Protein AF-A0A562LM01-F1 (afdb_monomer)

Solvent-accessible surface area (backbone atoms only — not comparable to full-atom values): 5671 Å² total; per-residue (Å²): 133,88,82,78,83,85,76,86,75,83,68,79,83,79,79,74,75,81,80,57,93,86,60,77,77,87,76,75,81,73,87,64,57,73,43,58,54,26,46,56,47,18,52,53,25,43,55,52,28,69,75,40,68,95,48,71,71,23,51,52,27,45,52,51,17,52,51,26,47,54,51,25,56,48,49,60,67,66,65,56,81,90,63,83,80,86,80,132

Organism: NCBI:txid993502

Sequence (88 aa):
MPNLPPGASLINPECTVKVQMTAKRNRRKQTQSLQERLATFAEKARERALALPPGKEREMLLQRAKQNEVTSNLTDWLSAPVYPRRGD

Nearest PDB structures (foldseek):
  4fzs-assembly1_A  TM=9.252E-01  e=5.896E+00  Homo sapiens
  6zqv-assembly1_A  TM=9.029E-01  e=5.896E+00  Spondweni virus
  7kv9-assembly1_A  TM=8.686E-01  e=6.277E+00  Kunjin virus
  7kvb-assembly1_A  TM=8.921E-01  e=8.579E+00  Murray Valley encephalitis virus

Radius of gyration: 21.32 Å; Cα contacts (8 Å, |Δi|>4): 43; chains: 1; bounding box: 36×42×67 Å

Mean predicted aligned error: 13.87 Å

pLDDT: mean 77.76, std 16.32, range [41.81, 93.94]

Structure (mmCIF, N/CA/C/O backbone):
data_AF-A0A562LM01-F1
#
_entry.id   AF-A0A562LM01-F1
#
loop_
_atom_site.group_PDB
_atom_site.id
_atom_site.type_symbol
_atom_site.label_atom_id
_atom_site.label_alt_id
_atom_site.label_comp_id
_atom_site.label_asym_id
_atom_site.label_entity_id
_atom_site.label_seq_id
_atom_site.pdbx_PDB_ins_code
_atom_site.Cartn_x
_atom_site.Cartn_y
_atom_site.Cartn_z
_atom_site.occupancy
_atom_site.B_iso_or_equiv
_atom_site.auth_seq_id
_atom_site.auth_comp_id
_atom_site.auth_asym_id
_atom_site.auth_atom_id
_atom_site.pdbx_PDB_model_num
ATOM 1 N N . MET A 1 1 ? -10.086 36.366 35.825 1.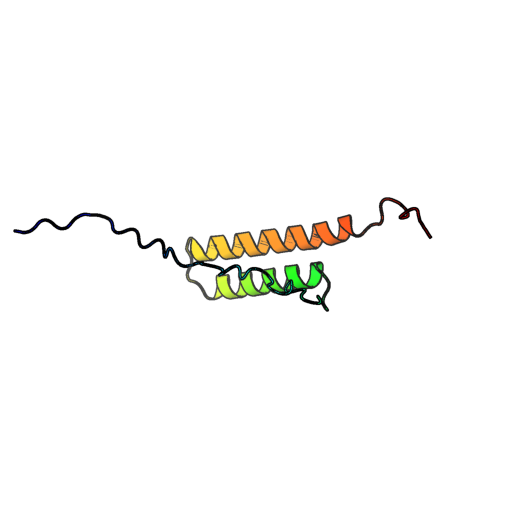00 46.38 1 MET A N 1
ATOM 2 C CA . MET A 1 1 ? -9.875 35.080 35.127 1.00 46.38 1 MET A CA 1
ATOM 3 C C . MET A 1 1 ? -9.194 35.373 33.801 1.00 46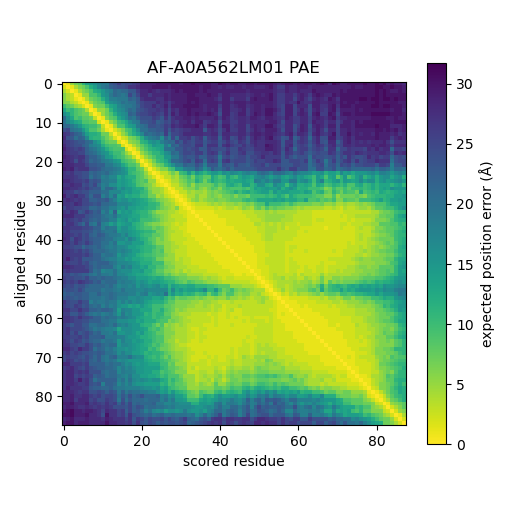.38 1 MET A C 1
ATOM 5 O O . MET A 1 1 ? -9.776 36.141 33.045 1.00 46.38 1 MET A O 1
ATOM 9 N N . PRO A 1 2 ? -7.980 34.870 33.527 1.00 49.69 2 PRO A N 1
ATOM 10 C CA . PRO A 1 2 ? -7.378 35.022 32.210 1.00 49.69 2 PRO A CA 1
ATOM 11 C C . PRO A 1 2 ? -8.020 34.022 31.240 1.00 49.69 2 PRO A C 1
ATOM 13 O O . PRO A 1 2 ? -8.126 32.830 31.525 1.00 49.69 2 PRO A O 1
ATOM 16 N N . ASN A 1 3 ? -8.502 34.538 30.118 1.00 50.34 3 ASN A N 1
ATOM 17 C CA . ASN A 1 3 ? -9.116 33.794 29.029 1.00 50.34 3 ASN A CA 1
ATOM 18 C C . ASN A 1 3 ? -8.058 32.983 28.260 1.00 50.34 3 ASN A C 1
ATOM 20 O O . ASN A 1 3 ? -7.093 33.539 27.741 1.00 50.34 3 ASN A O 1
ATOM 24 N N . LEU A 1 4 ? -8.261 31.667 28.163 1.00 53.91 4 LEU A N 1
ATOM 25 C CA . LEU A 1 4 ? -7.520 30.791 27.253 1.00 53.91 4 LEU A CA 1
ATOM 26 C C . LEU A 1 4 ? -8.000 31.029 25.806 1.00 53.91 4 LEU A C 1
ATOM 28 O O . LEU A 1 4 ? -9.213 31.016 25.579 1.00 53.91 4 LEU A O 1
ATOM 32 N N . PRO A 1 5 ? -7.109 31.191 24.814 1.00 50.84 5 PRO A N 1
ATOM 33 C CA . PRO A 1 5 ? -7.506 31.129 23.413 1.00 50.84 5 PRO A CA 1
ATOM 34 C C . PRO A 1 5 ? -7.832 29.673 23.009 1.00 50.84 5 PRO A C 1
ATOM 36 O O . PRO A 1 5 ? -7.077 28.758 23.350 1.00 50.84 5 P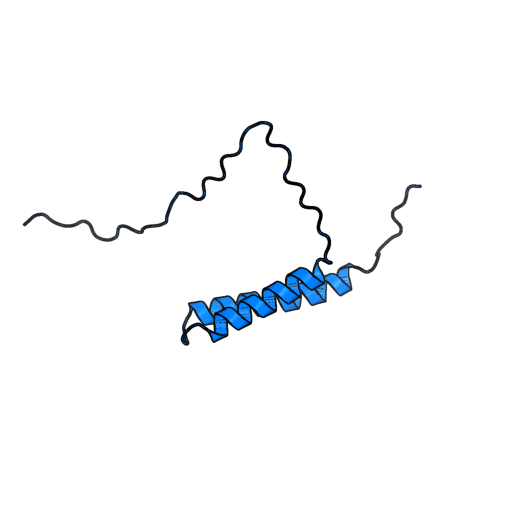RO A O 1
ATOM 39 N N . PRO A 1 6 ? -8.939 29.431 22.282 1.00 50.09 6 PRO A N 1
ATOM 40 C CA . PRO A 1 6 ? -9.304 28.103 21.807 1.00 50.09 6 PRO A CA 1
ATOM 41 C C . PRO A 1 6 ? -8.533 27.732 20.533 1.00 50.09 6 PRO A C 1
ATOM 43 O O . PRO A 1 6 ? -8.465 28.507 19.583 1.00 50.09 6 PRO A O 1
ATOM 46 N N . GLY A 1 7 ? -8.025 26.497 20.492 1.00 49.22 7 GLY A N 1
ATOM 47 C CA . GLY A 1 7 ? -7.696 25.819 19.237 1.00 49.22 7 GLY A CA 1
ATOM 48 C C . GLY A 1 7 ? -6.280 26.038 18.708 1.00 49.22 7 GLY A C 1
ATOM 49 O O . GLY A 1 7 ? -6.102 26.401 17.551 1.00 49.22 7 GLY A O 1
ATOM 50 N N . ALA A 1 8 ? -5.262 25.739 19.517 1.00 42.91 8 ALA A N 1
ATOM 51 C CA . ALA A 1 8 ? -3.938 25.419 18.993 1.00 42.91 8 ALA A CA 1
ATOM 52 C C . ALA A 1 8 ? -4.015 24.104 18.192 1.00 42.91 8 ALA A C 1
ATOM 54 O O . ALA A 1 8 ? -3.873 23.009 18.735 1.00 42.91 8 ALA A O 1
ATOM 55 N N . SER A 1 9 ? -4.276 24.194 16.890 1.00 52.72 9 SER A N 1
ATOM 56 C CA . SER A 1 9 ? -4.040 23.087 15.968 1.00 52.72 9 SER A CA 1
ATOM 57 C C . SER A 1 9 ? -2.531 22.881 15.844 1.00 52.72 9 SER A C 1
ATOM 59 O O . SER A 1 9 ? -1.858 23.621 15.127 1.00 52.72 9 SER A O 1
ATOM 61 N N . LEU A 1 10 ? -2.003 21.873 16.544 1.00 45.62 10 LEU A N 1
ATOM 62 C CA . LEU A 1 10 ? -0.661 21.326 16.333 1.00 45.62 10 LEU A CA 1
ATOM 63 C C . LEU A 1 10 ? -0.614 20.603 14.978 1.00 45.62 10 LEU A C 1
ATOM 65 O O . LEU A 1 10 ? -0.519 19.381 14.889 1.00 45.62 10 LEU A O 1
ATOM 69 N N . ILE A 1 11 ? -0.695 21.372 13.896 1.00 53.19 11 ILE A N 1
ATOM 70 C CA . ILE A 1 11 ? -0.079 20.968 12.639 1.00 53.19 11 ILE A CA 1
ATOM 71 C C . ILE A 1 11 ? 1.411 21.098 12.918 1.00 53.19 11 ILE A C 1
ATOM 73 O O . ILE A 1 11 ? 1.914 22.214 12.954 1.00 53.19 11 ILE A O 1
ATOM 77 N N . ASN A 1 12 ? 2.095 19.983 13.185 1.00 58.47 12 ASN A N 1
ATOM 78 C CA . ASN A 1 12 ? 3.556 19.954 13.243 1.00 58.47 12 ASN A CA 1
ATOM 79 C C . ASN A 1 12 ? 4.093 20.585 11.944 1.00 58.47 12 ASN A C 1
ATOM 81 O O . ASN A 1 12 ? 3.934 19.974 10.883 1.00 58.47 12 ASN A O 1
ATOM 85 N N . PRO A 1 13 ? 4.704 21.783 11.978 1.00 51.56 13 PRO A N 1
ATOM 86 C CA . PRO A 1 13 ? 5.129 22.465 10.761 1.00 51.56 13 PRO A CA 1
ATOM 87 C C . PRO A 1 13 ? 6.519 22.015 10.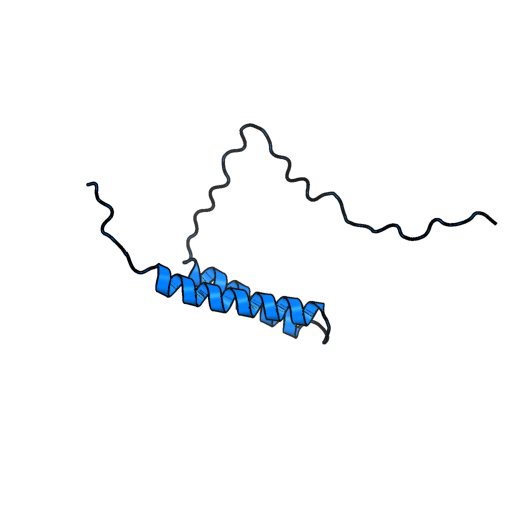289 1.00 51.56 13 PRO A C 1
ATOM 89 O O . PRO A 1 13 ? 7.030 22.515 9.293 1.00 51.56 13 PRO A O 1
ATOM 92 N N . GLU A 1 14 ? 7.141 21.040 10.950 1.00 50.69 14 GLU A N 1
ATOM 93 C CA . GLU A 1 14 ? 8.507 20.627 10.639 1.00 50.69 14 GLU A CA 1
ATOM 94 C C . GLU A 1 14 ? 8.556 19.295 9.884 1.00 50.69 14 GLU A C 1
ATOM 96 O O . GLU A 1 14 ? 9.114 18.302 10.337 1.00 50.69 14 GLU A O 1
ATOM 101 N N . CYS A 1 15 ? 8.030 19.288 8.659 1.00 41.81 15 CYS A N 1
ATOM 102 C CA . CYS A 1 15 ? 8.581 18.437 7.598 1.00 41.81 15 CYS A CA 1
ATOM 103 C C . CYS A 1 15 ? 9.509 19.276 6.709 1.00 41.81 15 CYS A C 1
ATOM 105 O O . CYS A 1 15 ? 9.388 19.295 5.486 1.00 41.81 15 CYS A O 1
ATOM 107 N N . THR A 1 16 ? 10.448 19.999 7.322 1.00 54.75 16 THR A N 1
ATOM 108 C CA . THR A 1 16 ? 11.504 20.697 6.586 1.00 54.75 16 THR A CA 1
ATOM 109 C C . THR A 1 16 ? 12.497 19.663 6.065 1.00 54.75 16 THR A C 1
ATOM 111 O O . THR A 1 16 ? 13.476 19.311 6.725 1.00 54.75 16 THR A O 1
ATOM 114 N N . VAL A 1 17 ? 12.274 19.174 4.846 1.00 57.84 17 VAL A N 1
ATOM 115 C CA . VAL A 1 17 ? 13.365 18.625 4.035 1.00 57.84 17 VAL A CA 1
ATOM 116 C C . VAL A 1 17 ? 14.311 19.783 3.725 1.00 57.84 17 VAL A C 1
ATOM 118 O O . VAL A 1 17 ? 14.047 20.596 2.845 1.00 57.84 17 VAL A O 1
ATOM 121 N N . LYS A 1 18 ? 15.408 19.894 4.484 1.00 56.22 18 LYS A N 1
ATOM 122 C CA . LYS A 1 18 ? 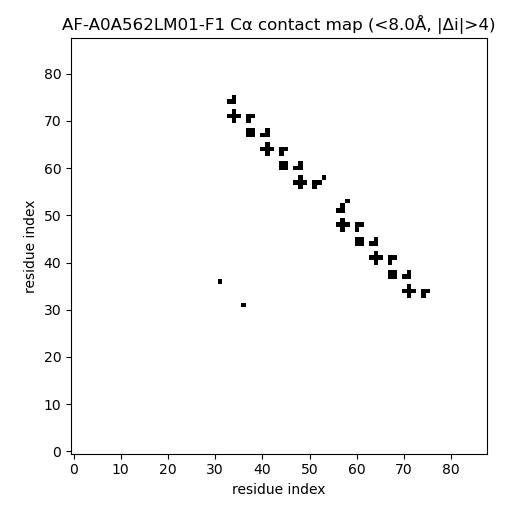16.505 20.825 4.191 1.00 56.22 18 LYS A CA 1
ATOM 123 C C . LYS A 1 18 ? 17.064 20.488 2.805 1.00 56.22 18 LYS A C 1
ATOM 125 O O . LYS A 1 18 ? 17.828 19.535 2.658 1.00 56.22 18 LYS A O 1
ATOM 130 N N . VAL A 1 19 ? 16.671 21.243 1.781 1.00 58.19 19 VAL A N 1
ATOM 131 C CA . VAL A 1 19 ? 17.243 21.115 0.436 1.00 58.19 19 VAL A CA 1
ATOM 132 C C . VAL A 1 19 ? 18.584 21.840 0.442 1.00 58.19 19 VAL A C 1
ATOM 134 O O . VAL A 1 19 ? 18.657 23.054 0.287 1.00 58.19 19 VAL A O 1
ATOM 137 N N . GLN A 1 20 ? 19.659 21.093 0.688 1.00 62.16 20 GLN A N 1
ATOM 138 C CA . GLN A 1 20 ? 21.016 21.607 0.530 1.00 62.16 20 GLN A CA 1
ATOM 139 C C . GLN A 1 20 ? 21.311 21.767 -0.968 1.00 62.16 20 GLN A C 1
ATOM 141 O O . GLN A 1 20 ? 21.172 20.824 -1.750 1.00 62.16 20 GLN A O 1
ATOM 146 N N . MET A 1 21 ? 21.699 22.972 -1.380 1.00 65.75 21 MET A N 1
ATOM 147 C CA . MET A 1 21 ? 22.112 23.262 -2.753 1.00 65.75 21 MET A CA 1
ATOM 148 C C . MET A 1 21 ? 23.453 22.554 -3.020 1.00 65.75 21 MET A C 1
ATOM 150 O O . MET A 1 21 ? 24.419 22.763 -2.296 1.00 65.75 21 MET A O 1
ATOM 154 N N . THR A 1 22 ? 23.480 21.684 -4.038 1.00 65.12 22 THR A N 1
ATOM 155 C CA . THR A 1 22 ? 24.447 20.587 -4.320 1.00 65.12 22 THR A CA 1
ATOM 156 C C . THR A 1 22 ? 24.252 19.272 -3.550 1.00 65.12 22 THR A C 1
ATOM 158 O O . THR A 1 22 ? 25.152 18.435 -3.483 1.00 65.12 22 THR A O 1
ATOM 161 N N . ALA A 1 23 ? 23.044 18.991 -3.052 1.00 69.94 23 ALA A N 1
ATOM 162 C CA . ALA A 1 23 ? 22.709 17.642 -2.608 1.00 69.94 23 ALA A CA 1
ATOM 163 C C . ALA A 1 23 ? 22.795 16.655 -3.787 1.00 69.94 23 ALA A C 1
ATOM 165 O O . ALA A 1 23 ? 22.006 16.705 -4.737 1.00 69.94 23 ALA A O 1
ATOM 166 N N . LYS A 1 24 ? 23.751 15.721 -3.710 1.00 77.62 24 LYS A N 1
ATOM 167 C CA . LYS A 1 24 ? 23.823 14.554 -4.595 1.00 77.62 24 LYS A CA 1
ATOM 168 C C . LYS A 1 24 ? 22.444 13.891 -4.614 1.00 77.62 24 LYS A C 1
ATOM 170 O O . LYS A 1 24 ? 21.928 13.496 -3.569 1.00 77.62 24 LYS A O 1
ATOM 175 N N . ARG A 1 25 ? 21.831 13.792 -5.800 1.00 78.31 25 ARG A N 1
ATOM 176 C CA . ARG A 1 25 ? 20.489 13.212 -5.963 1.00 78.31 25 ARG A CA 1
ATOM 177 C C . ARG A 1 25 ? 20.487 11.825 -5.320 1.00 78.31 25 ARG A C 1
ATOM 179 O O . ARG A 1 25 ? 21.277 10.971 -5.723 1.00 78.31 25 ARG A O 1
ATOM 186 N N . ASN A 1 26 ? 19.623 11.597 -4.328 1.00 79.25 26 ASN A N 1
ATOM 187 C CA . ASN A 1 26 ? 19.521 10.305 -3.648 1.00 79.25 26 ASN A CA 1
ATOM 188 C C . ASN A 1 26 ? 18.860 9.283 -4.587 1.00 79.25 26 ASN A C 1
ATOM 190 O O . ASN A 1 26 ? 17.663 9.001 -4.507 1.00 79.25 26 ASN A O 1
ATOM 194 N N . ARG A 1 27 ? 19.636 8.785 -5.554 1.00 79.50 27 ARG A N 1
ATOM 195 C CA . ARG A 1 27 ? 19.202 7.772 -6.507 1.00 79.50 27 ARG A CA 1
ATOM 196 C C . ARG A 1 27 ? 19.263 6.420 -5.814 1.00 79.50 27 ARG A C 1
ATOM 198 O O . ARG A 1 27 ? 20.293 5.751 -5.818 1.00 79.50 27 ARG A O 1
ATOM 205 N N . ARG A 1 28 ? 18.143 6.019 -5.224 1.00 81.50 28 ARG A N 1
ATOM 206 C CA . AR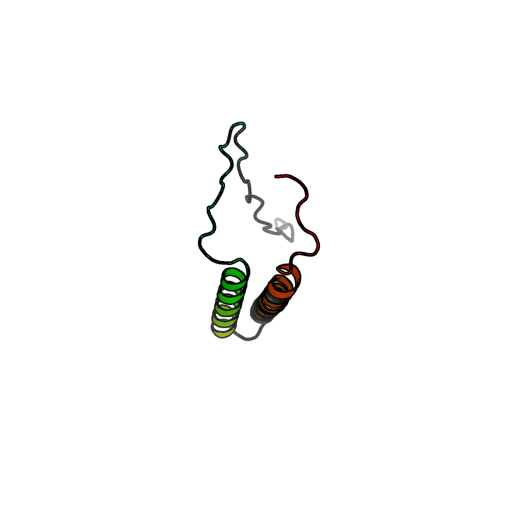G A 1 28 ? 17.981 4.658 -4.716 1.00 81.50 28 ARG A CA 1
ATOM 207 C C . ARG A 1 28 ? 17.979 3.696 -5.901 1.00 81.50 28 ARG A C 1
ATOM 209 O O . ARG A 1 28 ? 17.176 3.852 -6.821 1.00 81.50 28 ARG A O 1
ATOM 216 N N . LYS A 1 29 ? 18.894 2.726 -5.895 1.00 80.44 29 LYS A N 1
ATOM 217 C CA . LYS A 1 29 ? 18.813 1.585 -6.808 1.00 80.44 29 LYS A CA 1
ATOM 218 C C . LYS A 1 29 ? 17.701 0.685 -6.294 1.00 80.44 29 LYS A C 1
ATOM 220 O O . LYS A 1 29 ? 17.776 0.191 -5.173 1.00 80.44 29 LYS A O 1
ATOM 225 N N . GLN A 1 30 ? 16.650 0.546 -7.087 1.00 81.00 30 GLN A N 1
ATOM 226 C CA . GLN A 1 30 ? 15.558 -0.343 -6.750 1.00 81.00 30 GLN A CA 1
ATOM 227 C C . GLN A 1 30 ? 15.929 -1.752 -7.214 1.00 81.00 30 GLN A C 1
ATOM 229 O O . GLN A 1 30 ? 16.030 -1.983 -8.412 1.00 81.00 30 GLN A O 1
ATOM 234 N N . THR A 1 31 ? 16.183 -2.657 -6.268 1.00 83.12 31 THR A N 1
ATOM 235 C CA . THR A 1 31 ? 16.516 -4.062 -6.571 1.00 83.12 31 THR A CA 1
ATOM 236 C C . THR A 1 31 ? 15.270 -4.889 -6.890 1.00 83.12 31 THR A C 1
ATOM 238 O O . THR A 1 31 ? 15.336 -5.817 -7.680 1.00 83.12 31 THR A O 1
ATOM 241 N N . GLN A 1 32 ? 14.140 -4.535 -6.273 1.00 84.00 32 GLN A N 1
ATOM 242 C CA . GLN A 1 32 ? 12.845 -5.204 -6.431 1.00 84.00 32 GLN A CA 1
ATOM 243 C C . GLN A 1 32 ? 11.995 -4.530 -7.506 1.00 84.00 32 GLN A C 1
ATOM 245 O O . GLN A 1 32 ? 12.087 -3.309 -7.696 1.00 84.00 32 GLN A O 1
ATOM 250 N N . SER A 1 33 ? 11.127 -5.298 -8.163 1.00 88.00 33 SER A N 1
ATOM 251 C CA . SER A 1 33 ? 10.182 -4.743 -9.134 1.00 88.00 33 SER A CA 1
ATOM 252 C C . SER A 1 33 ? 9.237 -3.726 -8.471 1.00 88.00 33 SER A C 1
ATOM 254 O O . SER A 1 33 ? 9.030 -3.717 -7.252 1.00 88.00 33 SER A O 1
ATOM 256 N N . LEU A 1 34 ? 8.675 -2.800 -9.257 1.00 88.69 34 LEU A N 1
ATOM 257 C CA . LEU A 1 34 ? 7.692 -1.844 -8.731 1.00 88.69 34 LEU A CA 1
ATOM 258 C C . LEU A 1 34 ? 6.479 -2.577 -8.138 1.00 88.69 34 LEU A C 1
ATOM 260 O O . LEU A 1 34 ? 6.021 -2.218 -7.055 1.00 88.69 34 LEU A O 1
ATOM 264 N N . GLN A 1 35 ? 6.036 -3.633 -8.817 1.00 89.81 35 GLN A N 1
ATOM 265 C CA . GLN A 1 35 ? 4.934 -4.496 -8.413 1.00 89.81 35 GLN A CA 1
ATOM 266 C C . GLN A 1 35 ? 5.173 -5.130 -7.033 1.00 89.81 35 GLN A C 1
ATOM 268 O O . GLN A 1 35 ? 4.357 -4.953 -6.131 1.00 89.81 35 GLN A O 1
ATOM 273 N N . GLU A 1 36 ? 6.327 -5.771 -6.812 1.00 90.06 36 GLU A N 1
ATOM 274 C CA . GLU A 1 36 ? 6.682 -6.377 -5.514 1.00 90.06 36 GLU A CA 1
ATOM 275 C C . GLU A 1 36 ? 6.648 -5.367 -4.362 1.00 90.06 36 GLU A C 1
ATOM 277 O O . GLU A 1 36 ? 6.187 -5.653 -3.255 1.00 90.06 36 GLU A O 1
ATOM 282 N N . ARG A 1 37 ? 7.112 -4.142 -4.606 1.00 92.81 37 ARG A N 1
ATOM 283 C CA . ARG A 1 37 ? 7.120 -3.100 -3.570 1.00 92.81 37 ARG A CA 1
ATOM 284 C C . ARG A 1 37 ? 5.717 -2.634 -3.211 1.00 92.81 37 ARG A C 1
ATOM 286 O O . ARG A 1 37 ? 5.460 -2.326 -2.052 1.00 92.81 37 ARG A O 1
ATOM 293 N N . LEU A 1 38 ? 4.832 -2.543 -4.199 1.00 93.31 38 LEU A N 1
ATOM 294 C CA . LEU A 1 38 ? 3.437 -2.179 -3.975 1.00 93.31 38 LEU A CA 1
ATOM 295 C C . LEU A 1 38 ? 2.705 -3.304 -3.234 1.00 93.31 38 LEU A C 1
ATOM 297 O O . LEU A 1 38 ? 2.002 -3.025 -2.264 1.00 93.31 38 LEU A O 1
ATOM 301 N N . ALA A 1 39 ? 2.947 -4.563 -3.611 1.00 91.69 39 ALA A N 1
ATOM 302 C CA . ALA A 1 39 ? 2.400 -5.734 -2.927 1.00 91.69 39 ALA A CA 1
ATOM 303 C C . ALA A 1 39 ? 2.838 -5.797 -1.452 1.00 91.69 39 ALA A C 1
ATOM 305 O O . ALA A 1 39 ? 1.996 -5.817 -0.554 1.00 91.69 39 ALA A O 1
ATOM 306 N N . THR A 1 40 ? 4.143 -5.695 -1.183 1.00 93.12 40 THR A N 1
ATOM 307 C CA . THR A 1 40 ? 4.673 -5.687 0.195 1.00 93.12 40 THR A CA 1
ATOM 308 C C . THR A 1 40 ? 4.163 -4.503 1.020 1.00 93.12 40 THR A C 1
ATOM 310 O O . THR A 1 40 ? 4.004 -4.608 2.238 1.00 93.12 40 THR A O 1
ATOM 313 N N . PHE A 1 41 ? 3.896 -3.353 0.393 1.00 93.19 41 PHE A N 1
ATOM 314 C CA . PHE A 1 41 ? 3.293 -2.218 1.086 1.00 93.19 41 PHE A CA 1
ATOM 315 C C . PHE A 1 41 ? 1.818 -2.464 1.417 1.00 93.19 41 PHE A C 1
ATOM 317 O O . PHE A 1 41 ? 1.380 -2.108 2.513 1.00 93.19 41 PHE A O 1
ATOM 324 N N . ALA A 1 42 ? 1.063 -3.085 0.507 1.00 93.12 42 ALA A N 1
ATOM 325 C CA . ALA A 1 42 ? -0.326 -3.452 0.749 1.00 93.12 42 ALA A CA 1
ATOM 326 C C . ALA A 1 42 ? -0.453 -4.433 1.921 1.00 93.12 42 ALA A C 1
ATOM 328 O O . ALA A 1 42 ? -1.251 -4.194 2.825 1.00 93.12 42 ALA A O 1
ATOM 329 N N . GLU A 1 43 ? 0.385 -5.470 1.961 1.00 93.69 43 GLU A N 1
ATOM 330 C CA . GLU A 1 43 ? 0.432 -6.437 3.066 1.00 93.69 43 GLU A CA 1
ATOM 331 C C . GLU A 1 43 ? 0.711 -5.752 4.405 1.00 93.69 43 GLU A C 1
ATOM 333 O O . GLU A 1 43 ? -0.092 -5.856 5.332 1.00 93.69 43 GLU A O 1
ATOM 338 N N . LYS A 1 44 ? 1.767 -4.934 4.481 1.00 93.75 44 LYS A N 1
ATOM 339 C CA . LYS A 1 44 ? 2.095 -4.170 5.697 1.00 93.75 44 LYS A CA 1
ATOM 340 C C . LYS A 1 44 ? 0.972 -3.229 6.122 1.00 93.75 44 LYS A C 1
ATOM 342 O O . LYS A 1 44 ? 0.759 -3.011 7.314 1.00 93.75 44 LYS A O 1
ATOM 347 N N . ALA A 1 45 ? 0.266 -2.627 5.167 1.00 92.12 45 ALA A N 1
ATOM 348 C CA . ALA A 1 45 ? -0.878 -1.777 5.467 1.00 92.12 45 ALA A CA 1
ATOM 349 C C . ALA A 1 45 ? -2.047 -2.590 6.050 1.00 92.12 45 ALA A C 1
ATOM 351 O O . ALA A 1 45 ? -2.674 -2.124 7.003 1.00 92.12 45 ALA A O 1
ATOM 352 N N . ARG A 1 46 ? -2.290 -3.816 5.561 1.00 91.94 46 ARG A N 1
ATOM 353 C CA . ARG A 1 46 ? -3.282 -4.735 6.145 1.00 91.94 46 ARG A CA 1
ATOM 354 C C . ARG A 1 46 ? -2.878 -5.202 7.540 1.00 91.94 46 ARG A C 1
ATOM 356 O O . ARG A 1 46 ? -3.703 -5.136 8.441 1.00 91.94 46 ARG A O 1
ATOM 363 N N . GLU A 1 47 ? -1.626 -5.601 7.747 1.00 92.62 47 GLU A N 1
ATOM 364 C CA . GLU A 1 47 ? -1.116 -6.001 9.068 1.00 92.62 47 GLU A CA 1
ATOM 365 C C . GLU A 1 47 ? -1.305 -4.886 10.102 1.00 92.62 47 GLU A C 1
ATOM 367 O O . GLU A 1 47 ? -1.829 -5.115 11.192 1.00 92.62 47 GLU A O 1
ATOM 372 N N . ARG A 1 48 ? -0.968 -3.644 9.732 1.00 90.56 48 ARG A N 1
ATOM 373 C CA . ARG A 1 48 ? -1.213 -2.477 10.591 1.00 90.56 48 ARG A CA 1
ATOM 374 C C . ARG A 1 48 ? -2.704 -2.264 10.837 1.00 90.56 48 ARG A C 1
ATOM 376 O O . ARG A 1 48 ? -3.094 -1.994 11.964 1.00 90.56 48 ARG A O 1
ATOM 383 N N . ALA A 1 49 ? -3.542 -2.415 9.815 1.00 90.88 49 ALA A N 1
ATOM 384 C CA . ALA A 1 49 ? -4.990 -2.311 9.969 1.00 90.88 49 ALA A CA 1
ATOM 385 C C . ALA A 1 49 ? -5.580 -3.412 10.874 1.00 90.88 49 ALA A C 1
ATOM 387 O O . ALA A 1 49 ? -6.610 -3.188 11.502 1.00 90.88 49 ALA A O 1
ATOM 388 N N . LEU A 1 50 ? -4.966 -4.595 10.946 1.00 89.38 50 LEU A N 1
ATOM 389 C CA . LEU A 1 50 ? -5.375 -5.664 11.865 1.00 89.38 50 LEU A CA 1
ATOM 390 C C . LEU A 1 50 ? -4.955 -5.378 13.310 1.00 89.38 50 LEU A C 1
ATOM 392 O O . LEU A 1 50 ? -5.683 -5.737 14.229 1.00 89.38 50 LEU A O 1
ATOM 396 N N . ALA A 1 51 ? -3.813 -4.716 13.506 1.00 90.44 51 ALA A N 1
ATOM 397 C CA . ALA A 1 51 ? -3.332 -4.324 14.828 1.00 90.44 51 ALA A CA 1
ATOM 398 C C . ALA A 1 51 ? -4.109 -3.141 15.439 1.00 90.44 51 ALA A C 1
ATOM 400 O O . ALA A 1 51 ? -4.053 -2.935 16.650 1.00 90.44 51 ALA A O 1
ATOM 401 N N . LEU A 1 52 ? -4.811 -2.350 14.619 1.00 87.81 52 LEU A N 1
ATOM 402 C CA . LEU A 1 52 ? -5.588 -1.202 15.084 1.00 87.81 52 LEU A CA 1
ATOM 403 C C . LEU A 1 52 ? -7.036 -1.584 15.434 1.00 87.81 52 LEU A C 1
ATOM 405 O O . LEU A 1 52 ? -7.653 -2.401 14.741 1.00 87.81 52 LEU A O 1
ATOM 409 N N . PRO A 1 53 ? -7.629 -0.934 16.454 1.00 85.94 53 PRO A N 1
ATOM 410 C CA . PRO A 1 53 ? -9.053 -1.061 16.723 1.00 85.94 53 PRO A CA 1
ATOM 411 C C . PRO A 1 53 ? -9.884 -0.529 15.539 1.00 85.94 53 PRO A C 1
ATOM 413 O O . PRO A 1 53 ? -9.409 0.296 14.749 1.00 85.94 53 PRO A O 1
ATOM 416 N N . PRO A 1 54 ? -11.137 -0.992 15.382 1.00 85.12 54 PRO A N 1
ATOM 417 C CA . PRO A 1 54 ? -12.030 -0.485 14.348 1.00 85.12 54 PRO A CA 1
ATOM 418 C C . PRO A 1 54 ? -12.221 1.031 14.491 1.00 85.12 54 PRO A C 1
ATOM 420 O O . PRO A 1 54 ? -12.631 1.524 15.539 1.00 85.12 54 PRO A O 1
ATOM 423 N N . GLY A 1 55 ? -11.902 1.767 13.426 1.00 91.12 55 GLY A N 1
ATOM 424 C CA . GLY A 1 55 ? -11.964 3.223 13.387 1.00 91.12 55 GLY A CA 1
ATOM 425 C C . GLY A 1 55 ? -11.414 3.787 12.076 1.00 91.12 55 GLY A C 1
ATOM 426 O O . GLY A 1 55 ? -10.933 3.049 11.213 1.00 91.12 55 GLY A O 1
ATOM 427 N N . LYS A 1 56 ? -11.442 5.117 11.945 1.00 88.06 56 LYS A N 1
ATOM 428 C CA . LYS A 1 56 ? -11.031 5.829 10.720 1.00 88.06 56 LYS A CA 1
ATOM 429 C C . LYS A 1 56 ? -9.593 5.520 10.299 1.00 88.06 56 LYS A C 1
ATOM 431 O O . LYS A 1 56 ? -9.297 5.417 9.115 1.00 88.06 56 LYS A O 1
ATOM 436 N N . GLU A 1 57 ? -8.689 5.352 11.260 1.00 86.50 57 GLU A N 1
ATOM 437 C CA . GLU A 1 57 ? -7.280 5.050 10.984 1.00 86.50 57 GLU A CA 1
ATOM 438 C C . GLU A 1 57 ? -7.094 3.677 10.336 1.00 86.50 57 GLU A C 1
ATOM 440 O O . GLU A 1 57 ? -6.348 3.538 9.363 1.00 86.50 57 GLU A O 1
ATOM 445 N N . ARG A 1 58 ? -7.840 2.678 10.816 1.00 90.62 58 ARG A N 1
ATOM 446 C CA . ARG A 1 58 ? -7.885 1.340 10.225 1.00 90.62 58 ARG A CA 1
ATOM 447 C C . ARG A 1 58 ? -8.432 1.385 8.800 1.00 90.62 58 ARG A C 1
ATOM 449 O O . ARG A 1 58 ? -7.837 0.798 7.900 1.00 90.62 58 ARG A O 1
ATOM 456 N N . GLU A 1 59 ? -9.525 2.111 8.579 1.00 90.06 59 GLU A N 1
ATOM 457 C CA . GLU A 1 59 ? -10.130 2.269 7.250 1.00 90.06 59 GLU A CA 1
ATOM 458 C C . GLU A 1 59 ? -9.179 2.946 6.257 1.00 90.06 59 GLU A C 1
ATOM 460 O O . GLU A 1 59 ? -9.026 2.470 5.132 1.00 90.06 59 GLU A O 1
ATOM 465 N N . MET A 1 60 ? -8.466 3.995 6.680 1.00 93.19 60 MET A N 1
ATOM 466 C CA . MET A 1 60 ? -7.455 4.651 5.844 1.00 93.19 60 MET A CA 1
ATOM 467 C C . MET A 1 60 ? -6.322 3.696 5.448 1.00 93.19 60 MET A C 1
ATOM 469 O O . MET A 1 60 ? -5.862 3.721 4.304 1.00 93.19 60 MET A O 1
ATOM 473 N N . LEU A 1 61 ? -5.861 2.845 6.370 1.00 91.88 61 LEU A N 1
ATOM 474 C CA . LEU A 1 61 ? -4.837 1.839 6.075 1.00 91.88 61 LEU A CA 1
ATOM 475 C C . LEU A 1 61 ? -5.342 0.787 5.083 1.00 91.88 61 LEU A C 1
ATOM 477 O O . LEU A 1 61 ? -4.627 0.458 4.136 1.00 91.88 61 LEU A O 1
ATOM 481 N N . LEU A 1 62 ? -6.583 0.322 5.237 1.00 92.25 62 LEU A N 1
ATOM 482 C CA . LEU A 1 62 ? -7.211 -0.608 4.294 1.00 92.25 62 LEU A CA 1
ATOM 483 C C . LEU A 1 62 ? -7.394 0.018 2.907 1.00 92.25 62 LEU A C 1
ATOM 485 O O . LEU A 1 62 ? -7.114 -0.623 1.894 1.00 92.25 62 LEU A O 1
ATOM 489 N N . GLN A 1 63 ? -7.801 1.286 2.843 1.00 93.94 63 GLN A N 1
ATOM 490 C CA . GLN A 1 63 ? -7.931 2.005 1.580 1.00 93.94 63 GLN A CA 1
ATOM 491 C C . GLN A 1 63 ? -6.576 2.145 0.878 1.00 93.94 63 GLN A C 1
ATOM 493 O O . GLN A 1 63 ? -6.479 1.907 -0.328 1.00 93.94 63 GLN A O 1
ATOM 498 N N . ARG A 1 64 ? -5.516 2.470 1.629 1.00 92.31 64 ARG A N 1
ATOM 499 C CA . ARG A 1 64 ? -4.147 2.503 1.097 1.00 92.31 64 ARG A CA 1
ATOM 500 C C . ARG A 1 64 ? -3.701 1.128 0.611 1.00 92.31 64 ARG A C 1
ATOM 502 O O . ARG A 1 64 ? -3.113 1.053 -0.464 1.00 92.31 64 ARG A O 1
ATOM 509 N N . ALA A 1 65 ? -3.993 0.056 1.347 1.00 93.31 65 ALA A N 1
ATOM 510 C CA . ALA A 1 65 ? -3.676 -1.303 0.909 1.00 93.31 65 ALA A CA 1
ATOM 511 C C . ALA A 1 65 ? -4.324 -1.611 -0.449 1.00 93.31 65 ALA A C 1
ATOM 513 O O . ALA A 1 65 ? -3.629 -1.963 -1.402 1.00 93.31 65 ALA A O 1
ATOM 514 N N . LYS A 1 66 ? -5.626 -1.332 -0.575 1.00 93.50 66 LYS A N 1
ATOM 515 C CA . LYS A 1 66 ? -6.385 -1.523 -1.816 1.00 93.50 66 LYS A CA 1
ATOM 516 C C . LYS A 1 66 ? -5.823 -0.708 -2.986 1.00 93.50 66 LYS A C 1
ATOM 518 O O . LYS A 1 66 ? -5.706 -1.219 -4.094 1.00 93.50 66 LYS A O 1
ATOM 523 N N . GLN A 1 67 ? -5.449 0.551 -2.758 1.00 93.88 67 GLN A N 1
ATOM 524 C CA . GLN A 1 67 ? -4.834 1.389 -3.797 1.00 93.88 67 GLN A CA 1
ATOM 525 C C . GLN A 1 67 ? -3.511 0.802 -4.301 1.00 93.88 67 GLN A C 1
ATOM 527 O O . GLN A 1 67 ? -3.250 0.811 -5.505 1.00 93.88 67 GLN A O 1
ATOM 532 N N . ASN A 1 68 ? -2.685 0.273 -3.396 1.00 92.88 68 ASN A N 1
ATOM 533 C CA . ASN A 1 68 ? -1.412 -0.340 -3.766 1.00 92.88 68 ASN A CA 1
ATOM 534 C C . ASN A 1 68 ? -1.617 -1.636 -4.560 1.00 92.88 68 ASN A C 1
ATOM 536 O O . ASN A 1 68 ? -0.919 -1.839 -5.547 1.00 92.88 68 ASN A O 1
ATOM 540 N N . GLU A 1 69 ? -2.610 -2.454 -4.210 1.00 91.38 69 GLU A N 1
ATOM 541 C CA . GLU A 1 69 ? -2.977 -3.650 -4.985 1.00 91.38 69 GLU A CA 1
ATOM 542 C C . GLU A 1 69 ? -3.417 -3.300 -6.409 1.00 91.38 69 GLU A C 1
ATOM 544 O O . GLU A 1 69 ? -2.912 -3.867 -7.376 1.00 91.38 69 GLU A O 1
ATOM 549 N N . VAL A 1 70 ? -4.299 -2.308 -6.560 1.00 93.62 70 VAL A N 1
ATOM 550 C CA . VAL A 1 70 ? -4.749 -1.851 -7.885 1.00 93.62 70 VAL A CA 1
ATOM 551 C C . VAL A 1 70 ? -3.578 -1.310 -8.708 1.00 93.62 70 VAL A C 1
ATOM 553 O O . VAL A 1 70 ? -3.453 -1.622 -9.889 1.00 93.62 70 VAL A O 1
ATOM 556 N N . THR A 1 71 ? -2.692 -0.532 -8.085 1.00 92.50 71 THR A N 1
ATOM 557 C CA . THR A 1 71 ? -1.513 0.029 -8.765 1.00 92.50 71 THR A CA 1
ATOM 558 C C . THR A 1 71 ? -0.519 -1.067 -9.160 1.00 92.50 71 THR A C 1
ATOM 560 O O . THR A 1 71 ? 0.084 -0.999 -10.231 1.00 92.50 71 THR A O 1
ATOM 563 N N . SER A 1 72 ? -0.366 -2.093 -8.320 1.00 90.44 72 SER A N 1
ATOM 564 C CA . SER A 1 72 ? 0.450 -3.278 -8.600 1.00 90.44 72 SER A CA 1
ATOM 565 C C . SER A 1 72 ? -0.041 -3.977 -9.869 1.00 90.44 72 SER A C 1
ATOM 567 O O . SER A 1 72 ? 0.736 -4.186 -10.797 1.00 90.44 72 SER A O 1
ATOM 569 N N . ASN A 1 73 ? -1.352 -4.213 -9.966 1.00 87.12 73 ASN A N 1
ATOM 570 C CA . ASN A 1 73 ? -1.973 -4.833 -11.139 1.00 87.12 73 ASN A CA 1
ATOM 571 C C . ASN A 1 73 ? -1.865 -3.950 -12.393 1.00 87.12 73 ASN A C 1
ATOM 573 O O . ASN A 1 73 ? -1.593 -4.444 -13.480 1.00 87.12 73 ASN A O 1
ATOM 577 N N . LEU A 1 74 ? -2.025 -2.630 -12.254 1.00 89.56 74 LEU A N 1
ATOM 578 C CA . LEU A 1 74 ? -1.856 -1.696 -13.371 1.00 89.56 74 LEU A CA 1
ATOM 579 C C . LEU A 1 74 ? -0.414 -1.678 -13.896 1.00 89.56 74 LEU A C 1
ATOM 581 O O . LEU A 1 74 ? -0.191 -1.490 -15.089 1.00 89.56 74 LEU A O 1
ATOM 585 N N . THR A 1 75 ? 0.568 -1.863 -13.013 1.00 88.38 75 THR A N 1
ATOM 586 C CA . THR A 1 75 ? 1.985 -1.895 -13.398 1.00 88.38 75 THR A CA 1
ATOM 587 C C . THR A 1 75 ? 2.263 -3.035 -14.372 1.00 88.38 75 THR A C 1
ATOM 589 O O . THR A 1 75 ? 3.011 -2.834 -15.324 1.00 88.38 75 THR A O 1
ATOM 592 N N . ASP A 1 76 ? 1.626 -4.189 -14.171 1.00 83.12 76 ASP A N 1
ATOM 593 C CA . ASP A 1 76 ? 1.719 -5.333 -15.079 1.00 83.12 76 ASP A CA 1
ATOM 594 C C . ASP A 1 76 ? 1.205 -4.969 -16.484 1.00 83.12 76 ASP A C 1
ATOM 596 O O . ASP A 1 76 ? 1.916 -5.125 -17.476 1.00 83.12 76 ASP A O 1
ATOM 600 N N . TRP A 1 77 ? 0.031 -4.329 -16.571 1.00 83.88 77 TRP A N 1
ATOM 601 C CA . TRP A 1 77 ? -0.527 -3.860 -17.848 1.00 83.88 77 TRP A CA 1
ATOM 602 C C . TRP A 1 77 ? 0.361 -2.825 -18.549 1.00 83.88 77 TRP A C 1
ATOM 604 O O . TRP A 1 77 ? 0.519 -2.860 -19.768 1.00 83.88 77 TRP A O 1
ATOM 614 N N . LEU A 1 78 ? 0.951 -1.902 -17.786 1.00 85.69 78 LEU A N 1
ATOM 615 C CA . LEU A 1 78 ? 1.830 -0.852 -18.313 1.00 85.69 78 LEU A CA 1
ATOM 616 C C . LEU A 1 78 ? 3.239 -1.351 -18.657 1.00 85.69 78 LEU A C 1
ATOM 618 O O . L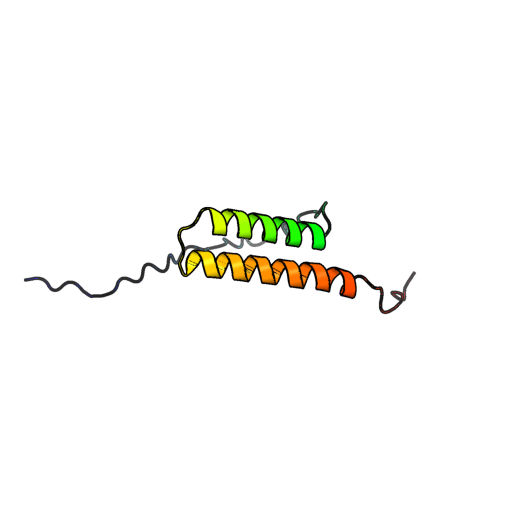EU A 1 78 ? 3.985 -0.635 -19.326 1.00 85.69 78 LEU A O 1
ATOM 622 N N . SER A 1 79 ? 3.622 -2.549 -18.210 1.00 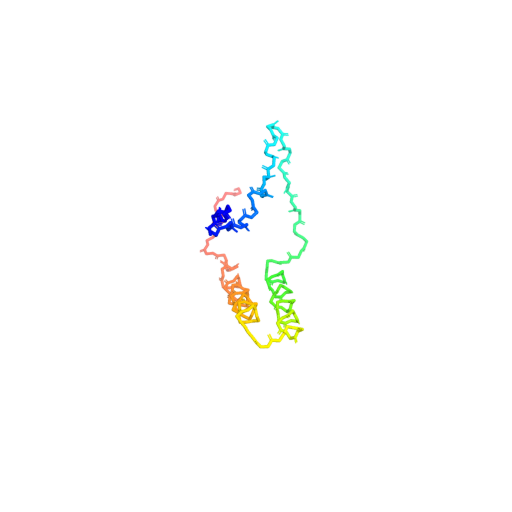81.00 79 SER A N 1
ATOM 623 C CA . SER A 1 79 ? 4.925 -3.135 -18.530 1.00 81.00 79 SER A CA 1
ATOM 624 C C . SER A 1 79 ? 5.008 -3.633 -19.977 1.00 81.00 79 SER A C 1
ATOM 626 O O . SER A 1 79 ? 6.106 -3.935 -20.452 1.00 81.00 79 SER A O 1
ATOM 628 N N . ALA A 1 80 ? 3.882 -3.712 -20.691 1.00 79.19 80 ALA A N 1
ATOM 629 C CA . ALA A 1 80 ? 3.868 -4.067 -22.102 1.00 79.19 80 ALA A CA 1
ATOM 630 C C . ALA A 1 80 ? 4.519 -2.945 -22.946 1.00 79.19 80 ALA A C 1
ATOM 632 O O . ALA A 1 80 ? 4.090 -1.788 -22.880 1.00 79.19 80 ALA A O 1
ATOM 633 N N . PRO A 1 81 ? 5.553 -3.241 -23.755 1.00 76.38 81 PRO A N 1
ATOM 634 C CA . PRO A 1 81 ? 6.177 -2.239 -24.610 1.00 76.38 81 PRO A CA 1
ATOM 635 C C . PRO A 1 81 ? 5.212 -1.832 -25.729 1.00 76.38 81 PRO A C 1
ATOM 637 O O . PRO A 1 81 ? 4.905 -2.622 -26.615 1.00 76.38 81 PRO A O 1
ATOM 640 N N . VAL A 1 82 ? 4.740 -0.583 -25.702 1.00 73.06 82 VAL A N 1
ATOM 641 C CA . VAL A 1 82 ? 3.772 -0.078 -26.696 1.00 73.06 82 VAL A CA 1
ATOM 642 C C . VAL A 1 82 ? 4.449 0.240 -28.038 1.00 73.06 82 VAL A C 1
ATOM 644 O O . VAL A 1 82 ? 3.808 0.155 -29.078 1.00 73.06 82 VAL A O 1
ATOM 647 N N . TYR A 1 83 ? 5.753 0.543 -28.044 1.00 74.38 83 TYR A N 1
ATOM 648 C CA . TYR A 1 83 ? 6.541 0.765 -29.262 1.00 74.38 83 TYR A CA 1
ATOM 649 C C . TYR A 1 83 ? 8.015 0.394 -29.039 1.00 74.38 83 TYR A C 1
ATOM 651 O O . TYR A 1 83 ? 8.525 0.600 -27.931 1.00 74.38 83 TYR A O 1
ATOM 659 N N . PRO A 1 84 ? 8.738 -0.088 -30.070 1.00 71.81 84 PRO A N 1
ATOM 660 C CA . PRO A 1 84 ? 10.191 -0.151 -30.004 1.00 71.81 84 PRO A CA 1
ATOM 661 C C . PRO A 1 84 ? 10.720 1.271 -29.793 1.00 71.81 84 PRO A C 1
ATOM 663 O O . PRO A 1 84 ? 10.359 2.193 -30.533 1.00 71.81 84 PRO A O 1
ATOM 666 N N . ARG A 1 85 ? 11.561 1.473 -28.771 1.00 69.56 85 ARG A N 1
ATOM 667 C CA . ARG A 1 85 ? 12.323 2.719 -28.657 1.00 69.56 85 ARG A CA 1
ATOM 668 C C . ARG A 1 85 ? 13.207 2.813 -29.896 1.00 69.56 85 ARG A C 1
ATOM 670 O O . ARG A 1 85 ? 14.175 2.078 -30.010 1.00 69.56 85 ARG A O 1
ATOM 677 N N . ARG A 1 86 ? 12.841 3.6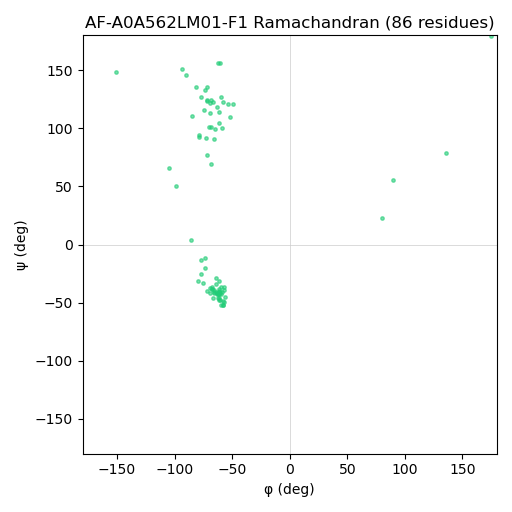75 -30.847 1.00 70.12 86 ARG A N 1
ATOM 678 C CA . ARG A 1 86 ? 13.684 3.960 -32.009 1.00 70.12 86 ARG A CA 1
ATOM 679 C C . ARG A 1 86 ? 14.989 4.589 -31.523 1.00 70.12 86 ARG A C 1
ATOM 681 O O . ARG A 1 86 ? 14.941 5.676 -30.949 1.00 70.12 86 ARG A O 1
ATOM 688 N N . GLY A 1 87 ? 16.106 3.923 -31.795 1.00 67.56 87 GLY A N 1
ATOM 689 C CA . GLY A 1 87 ? 17.449 4.481 -31.667 1.00 67.56 87 GLY A CA 1
ATOM 690 C C . GLY A 1 87 ? 18.430 3.523 -31.005 1.00 67.56 87 GLY A C 1
ATOM 691 O O . GLY A 1 87 ? 18.720 3.707 -29.826 1.00 67.56 87 GLY A O 1
ATOM 692 N N . ASP A 1 88 ? 18.923 2.562 -31.788 1.00 50.72 88 ASP A N 1
ATOM 693 C CA . ASP A 1 88 ? 20.286 2.029 -31.687 1.00 50.72 88 ASP A CA 1
ATOM 694 C C . ASP A 1 88 ? 21.027 2.427 -32.973 1.00 50.72 88 ASP A C 1
ATOM 696 O O . ASP A 1 88 ? 20.368 2.406 -34.046 1.00 50.72 88 ASP A O 1
#

Foldseek 3Di:
DDDDDDDPPPPPPPPPPPPDDPDDPPDDDDPDDLLVVLQVQLVVLQVVLVVDDDDPSSVVSNVSSVVSNVVSVVVVVVVDDPDPPPDD

Secondary structure (DSSP, 8-state):
-PPPPS--------------TT---------S-HHHHHHHHHHHHHHHHHHSPSSHHHHHHHHHHHHHHHHHHHHHHHTS-SS-----